Protein AF-A0A845R4P0-F1 (afdb_monomer)

Foldseek 3Di:
DVVVVVVVVVVVVVVVVCVVVVVVVVVVVVVVVVVVVVVVVVVVVVVVLVVLLVLVLVVCVVLVVLLVLLVQCLVDVVSRPLPVNLVSLVPCPVLVVHDPQLSVLSVVLNCLSVDDPVSVVVCVVCNNVSSNSNLVVSCVSPVVRNDDD

Mean predicted aligned error: 11.54 Å

Radius of gyration: 30.62 Å; Cα contacts (8 Å, |Δi|>4): 82; chains: 1; bounding box: 68×26×93 Å

Secondary structure (DSSP, 8-state):
-HHHHHHHHHHHHHHHHHHHHHHHHHHHHHHHHHHHHHHHHHHHHHHHHHHHHHHHHHHHHHTHHHHHHHHHHHH-GGG--HHHHHHHHTT-GGGGTS-HHHHHHHHHHHHHHHS-HHHHHHHTTHHHHHHHHHHHHHHHHHTTTS---

pLDDT: mean 82.97, std 14.69, range [38.31, 97.12]

Sequence (149 aa):
MISSLLISVNTQNNASIFNENWFNTVLGFFLSVLV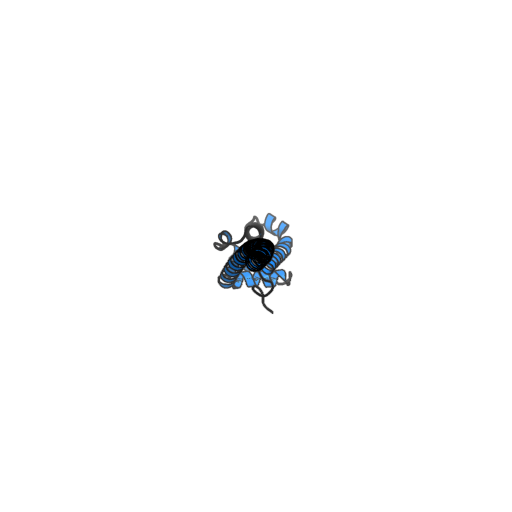YIITSYRNEKKSKKNEIKNLLIQISYNHHDFFTLIYIGAYNKEKIDYLNIRKNIKNMSFLYLLPTNLKMKFLDLYKIHNGSPEYYEENKDNIHGLLCDIVNILNKYGDETFGYK

Structure (mmCIF, N/CA/C/O backbone):
data_AF-A0A845R4P0-F1
#
_entry.id   AF-A0A845R4P0-F1
#
loop_
_atom_site.group_PDB
_atom_site.id
_atom_site.type_symbol
_atom_site.label_atom_id
_atom_site.label_alt_id
_atom_site.label_comp_id
_atom_site.label_asym_id
_atom_site.label_entity_id
_atom_site.label_seq_id
_atom_site.pdbx_PDB_ins_code
_atom_site.Cartn_x
_atom_site.Cartn_y
_atom_site.Cartn_z
_atom_site.occupancy
_atom_site.B_iso_or_equiv
_atom_site.auth_seq_id
_atom_site.auth_comp_id
_atom_site.auth_asym_id
_atom_site.auth_atom_id
_atom_site.pdbx_PDB_model_num
ATOM 1 N N . MET A 1 1 ? 48.238 -0.390 -71.349 1.00 54.47 1 MET A N 1
ATOM 2 C CA . MET A 1 1 ? 47.079 0.529 -71.436 1.00 54.47 1 MET A CA 1
ATOM 3 C C . MET A 1 1 ? 45.778 -0.073 -70.893 1.00 54.47 1 MET A C 1
ATOM 5 O O . MET A 1 1 ? 45.034 0.653 -70.255 1.00 54.47 1 MET A O 1
ATOM 9 N N . ILE A 1 2 ? 45.512 -1.378 -71.061 1.00 53.91 2 ILE A N 1
ATOM 10 C CA . ILE A 1 2 ? 44.294 -2.027 -70.520 1.00 53.91 2 ILE A CA 1
ATOM 11 C C . ILE A 1 2 ? 44.394 -2.294 -69.000 1.00 53.91 2 ILE A C 1
ATOM 13 O O . ILE A 1 2 ? 43.433 -2.054 -68.275 1.00 53.91 2 ILE A O 1
ATOM 17 N N . SER A 1 3 ? 45.568 -2.680 -68.475 1.00 51.69 3 SER A N 1
ATOM 18 C CA . SER A 1 3 ? 45.748 -2.897 -67.024 1.00 51.69 3 SER A CA 1
ATOM 19 C C . SER A 1 3 ? 45.555 -1.641 -66.170 1.00 51.69 3 SER A C 1
ATOM 21 O O . SER A 1 3 ? 45.031 -1.741 -65.069 1.00 51.69 3 SER A O 1
ATOM 23 N N . SER A 1 4 ? 45.933 -0.456 -66.659 1.00 54.25 4 SER A N 1
ATOM 24 C CA . SER A 1 4 ? 45.774 0.802 -65.913 1.00 54.25 4 SER A CA 1
ATOM 25 C C . SER A 1 4 ? 44.309 1.238 -65.793 1.00 54.25 4 SER A C 1
ATOM 27 O O . SER A 1 4 ? 43.929 1.780 -64.762 1.00 54.25 4 SER A O 1
ATOM 29 N N . LEU A 1 5 ? 43.484 0.943 -66.806 1.00 53.69 5 LEU A N 1
ATOM 30 C CA . LEU A 1 5 ? 42.038 1.198 -66.792 1.00 53.69 5 LEU A CA 1
ATOM 31 C C . LEU A 1 5 ? 41.287 0.230 -65.867 1.00 53.69 5 LEU A C 1
ATOM 33 O O . LEU A 1 5 ? 40.377 0.637 -65.151 1.00 53.69 5 LEU A O 1
ATOM 37 N N . LEU A 1 6 ? 41.690 -1.044 -65.826 1.00 53.88 6 LEU A N 1
ATOM 38 C CA . LEU A 1 6 ? 41.098 -2.013 -64.897 1.00 53.88 6 LEU A CA 1
ATOM 39 C C . LEU A 1 6 ? 41.430 -1.682 -63.436 1.00 53.88 6 LEU A C 1
ATOM 41 O O . LEU A 1 6 ? 40.566 -1.804 -62.571 1.00 53.88 6 LEU A O 1
ATOM 45 N N . ILE A 1 7 ? 42.646 -1.203 -63.157 1.00 55.91 7 ILE A N 1
ATOM 46 C CA . ILE A 1 7 ? 43.043 -0.775 -61.808 1.00 55.91 7 ILE A CA 1
ATOM 47 C C . ILE A 1 7 ? 42.258 0.474 -61.377 1.00 55.91 7 ILE A C 1
ATOM 49 O O . ILE A 1 7 ? 41.788 0.508 -60.240 1.00 55.91 7 ILE A O 1
ATOM 53 N N . SER A 1 8 ? 42.052 1.458 -62.264 1.00 52.34 8 SER A N 1
ATOM 54 C CA . SER A 1 8 ? 41.316 2.695 -61.945 1.00 52.34 8 SER A CA 1
ATOM 55 C C . SER A 1 8 ? 39.816 2.471 -61.723 1.00 52.34 8 SER A C 1
ATOM 57 O O . SER A 1 8 ? 39.231 3.051 -60.811 1.00 52.34 8 SER A O 1
ATOM 59 N N . VAL A 1 9 ? 39.190 1.591 -62.512 1.00 56.12 9 VAL A N 1
ATOM 60 C CA . VAL A 1 9 ? 37.768 1.237 -62.353 1.00 56.12 9 VAL A CA 1
ATOM 61 C C . VAL A 1 9 ? 37.549 0.429 -61.069 1.00 56.12 9 VAL A C 1
ATOM 63 O O . VAL A 1 9 ? 36.590 0.669 -60.337 1.00 56.12 9 VAL A O 1
ATOM 66 N N . ASN A 1 10 ? 38.472 -0.479 -60.735 1.00 53.94 10 ASN A N 1
ATOM 67 C CA . ASN A 1 10 ? 38.380 -1.276 -59.512 1.00 53.94 10 ASN A CA 1
ATOM 68 C C . ASN A 1 10 ? 38.642 -0.434 -58.245 1.00 53.94 10 ASN A C 1
ATOM 70 O O . ASN A 1 10 ? 38.030 -0.663 -57.206 1.00 53.94 10 ASN A O 1
ATOM 74 N N . THR A 1 11 ? 39.500 0.591 -58.318 1.00 54.75 11 THR A N 1
ATOM 75 C CA . THR A 1 11 ? 39.716 1.530 -57.197 1.00 54.75 11 THR A CA 1
ATOM 76 C C . THR A 1 11 ? 38.552 2.505 -57.000 1.00 54.75 11 THR A C 1
ATOM 78 O O . THR A 1 11 ? 38.200 2.771 -55.853 1.00 54.75 11 THR A O 1
ATOM 81 N N . GLN A 1 12 ? 37.893 2.981 -58.064 1.00 53.31 12 GLN A N 1
ATOM 82 C CA . GLN A 1 12 ? 36.686 3.816 -57.938 1.00 53.31 12 GLN A CA 1
ATOM 83 C C . GLN A 1 12 ? 35.465 3.047 -57.401 1.00 53.31 12 GLN A C 1
ATOM 85 O O . GLN A 1 12 ? 34.724 3.580 -56.569 1.00 53.31 12 GLN A O 1
ATOM 90 N N . ASN A 1 13 ? 35.277 1.786 -57.806 1.00 54.53 13 ASN A N 1
ATOM 91 C CA . ASN A 1 13 ? 34.207 0.937 -57.266 1.00 54.53 13 ASN A CA 1
AT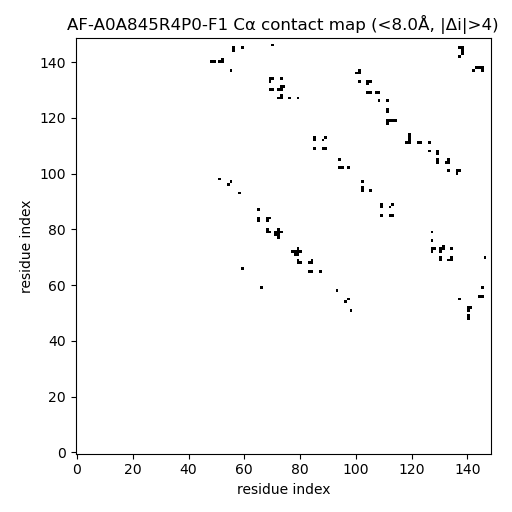OM 92 C C . ASN A 1 13 ? 34.451 0.567 -55.798 1.00 54.53 13 ASN A C 1
ATOM 94 O O . ASN A 1 13 ? 33.539 0.656 -54.984 1.00 54.53 13 ASN A O 1
ATOM 98 N N . ASN A 1 14 ? 35.684 0.232 -55.413 1.00 54.03 14 ASN A N 1
ATOM 99 C CA . ASN A 1 14 ? 35.973 -0.083 -54.014 1.00 54.03 14 ASN A CA 1
ATOM 100 C C . ASN A 1 14 ? 35.863 1.150 -53.103 1.00 54.03 14 ASN A C 1
ATOM 102 O O . ASN A 1 14 ? 35.397 1.020 -51.977 1.00 54.03 14 ASN A O 1
ATOM 106 N N . ALA A 1 15 ? 36.221 2.348 -53.576 1.00 53.38 15 ALA A N 1
ATOM 107 C CA . ALA A 1 15 ? 36.104 3.573 -52.783 1.00 53.38 15 ALA A CA 1
ATOM 108 C C . ALA A 1 15 ? 34.644 3.980 -52.503 1.00 53.38 15 ALA A C 1
ATOM 110 O O . ALA A 1 15 ? 34.340 4.401 -51.389 1.00 53.38 15 ALA A O 1
ATOM 111 N N . SER A 1 16 ? 33.736 3.829 -53.475 1.00 52.94 16 SER A N 1
ATOM 112 C CA . SER A 1 16 ? 32.301 4.123 -53.302 1.00 52.94 16 SER A CA 1
ATOM 113 C C . SER A 1 16 ? 31.592 3.081 -52.429 1.00 52.94 16 SER A C 1
ATOM 115 O O . SER A 1 16 ? 30.861 3.455 -51.513 1.00 52.94 16 SER A O 1
ATOM 117 N N . ILE A 1 17 ? 31.901 1.792 -52.619 1.00 53.53 17 ILE A N 1
ATOM 118 C CA . ILE A 1 17 ? 31.388 0.694 -51.783 1.00 53.53 17 ILE A CA 1
ATOM 119 C C . ILE A 1 17 ? 31.876 0.831 -50.335 1.00 53.53 17 ILE A C 1
ATOM 121 O O . ILE A 1 17 ? 31.101 0.617 -49.404 1.00 53.53 17 ILE A O 1
ATOM 125 N N . PHE A 1 18 ? 33.137 1.222 -50.115 1.00 56.25 18 PHE A N 1
ATOM 126 C CA . PHE A 1 18 ? 33.615 1.526 -48.766 1.00 56.25 18 PHE A CA 1
ATOM 127 C C . PHE A 1 18 ? 32.881 2.735 -48.183 1.00 56.25 18 PHE A C 1
ATOM 129 O O . PHE A 1 18 ? 32.448 2.641 -47.037 1.00 56.25 18 PHE A O 1
ATOM 136 N N . ASN A 1 19 ? 32.698 3.821 -48.953 1.00 56.78 19 ASN A N 1
ATOM 137 C CA . ASN A 1 19 ? 32.075 5.060 -48.470 1.00 56.78 19 ASN A CA 1
ATOM 138 C C . ASN A 1 19 ? 30.624 4.877 -47.994 1.00 56.78 19 ASN A C 1
ATOM 140 O O . ASN A 1 19 ? 30.244 5.371 -46.933 1.00 56.78 19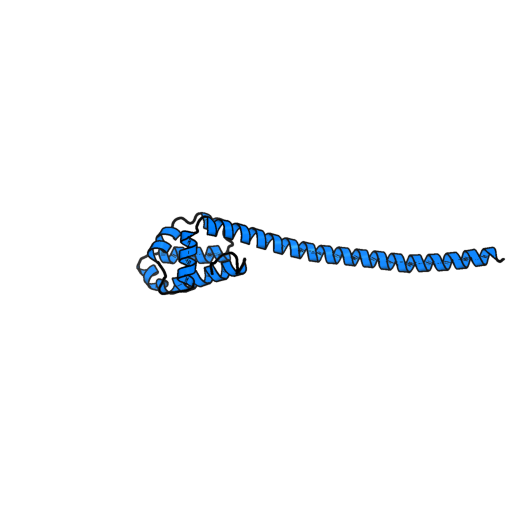 ASN A O 1
ATOM 144 N N . GLU A 1 20 ? 29.818 4.136 -48.751 1.00 59.50 20 GLU A N 1
ATOM 145 C CA . GLU A 1 20 ? 28.418 3.882 -48.397 1.00 59.50 20 GLU A CA 1
ATOM 146 C C . GLU A 1 20 ? 28.286 2.830 -47.284 1.00 59.50 20 GLU A C 1
ATOM 148 O O . GLU A 1 20 ? 27.468 2.984 -46.373 1.00 59.50 20 GLU A O 1
ATOM 153 N N . ASN A 1 21 ? 29.139 1.798 -47.276 1.00 68.69 21 ASN A N 1
ATOM 154 C CA . ASN A 1 21 ? 29.092 0.758 -46.247 1.00 68.69 21 ASN A CA 1
ATOM 155 C C . ASN A 1 21 ? 29.586 1.241 -44.881 1.00 68.69 21 ASN A C 1
ATOM 157 O O . ASN A 1 21 ? 29.008 0.841 -43.867 1.00 68.69 21 ASN A O 1
ATOM 161 N N . TRP A 1 22 ? 30.609 2.104 -44.808 1.00 76.19 22 TRP A N 1
ATOM 162 C CA . TRP A 1 22 ? 31.049 2.641 -43.514 1.00 76.19 22 TRP A CA 1
ATOM 163 C C . TRP A 1 22 ? 30.025 3.624 -42.948 1.00 76.19 22 TRP A C 1
ATOM 165 O O . TRP A 1 22 ? 29.751 3.565 -41.752 1.00 76.19 22 TRP A O 1
ATOM 175 N N . PHE A 1 23 ? 29.398 4.460 -43.787 1.00 75.81 23 PHE A N 1
ATOM 176 C CA . PHE A 1 23 ? 28.344 5.372 -43.342 1.00 75.81 23 PHE A CA 1
ATOM 177 C C . PHE A 1 23 ? 27.144 4.595 -42.787 1.00 75.81 23 PHE A C 1
ATOM 179 O O . PHE A 1 23 ? 26.696 4.876 -41.678 1.00 75.81 23 PHE A O 1
ATOM 186 N N . ASN A 1 24 ? 26.694 3.549 -43.487 1.00 75.56 24 ASN A N 1
ATOM 187 C CA . ASN A 1 24 ? 25.613 2.674 -43.022 1.00 75.56 24 ASN A CA 1
ATOM 188 C C . ASN A 1 24 ? 25.986 1.891 -41.751 1.00 75.56 24 ASN A C 1
ATOM 190 O O . ASN A 1 24 ? 25.152 1.722 -40.862 1.00 75.56 24 ASN A O 1
ATOM 194 N N . THR A 1 25 ? 27.245 1.461 -41.625 1.00 79.12 25 THR A N 1
ATOM 195 C CA . THR A 1 25 ? 27.759 0.785 -40.421 1.00 79.12 25 THR A CA 1
ATOM 196 C C . THR A 1 25 ? 27.789 1.734 -39.223 1.00 79.12 25 THR A C 1
ATOM 198 O O . THR A 1 25 ? 27.342 1.372 -38.135 1.00 79.12 25 THR A O 1
ATOM 201 N N . VAL A 1 26 ? 28.257 2.970 -39.417 1.00 83.12 26 VAL A N 1
ATOM 202 C CA . VAL A 1 26 ? 28.266 4.008 -38.380 1.00 83.12 26 VAL A CA 1
ATOM 203 C C . VAL A 1 26 ? 26.837 4.378 -37.983 1.00 83.12 26 VAL A C 1
ATOM 205 O O . VAL A 1 26 ? 26.526 4.412 -36.794 1.00 83.12 26 VAL A O 1
ATOM 208 N N . LEU A 1 27 ? 25.939 4.569 -38.952 1.00 83.56 27 LEU A N 1
ATOM 209 C CA . LEU A 1 27 ? 24.526 4.857 -38.697 1.00 83.56 27 LEU A CA 1
ATOM 210 C C . LEU A 1 27 ? 23.846 3.715 -37.919 1.00 83.56 27 LEU A C 1
ATOM 212 O O . LEU A 1 27 ? 23.128 3.964 -36.950 1.00 83.56 27 LEU A O 1
ATOM 216 N N . GLY A 1 28 ? 24.116 2.462 -38.298 1.00 80.00 28 GLY A N 1
ATOM 217 C CA . GLY A 1 28 ? 23.617 1.266 -37.616 1.00 80.00 28 GLY A CA 1
ATOM 218 C C . GLY A 1 28 ? 24.146 1.126 -36.186 1.00 80.00 28 GLY A C 1
ATOM 219 O O . GLY A 1 28 ? 23.389 0.769 -35.278 1.00 80.00 28 GLY A O 1
ATOM 220 N N . PHE A 1 29 ? 25.413 1.477 -35.955 1.00 85.38 29 PHE A N 1
ATOM 221 C CA . PHE A 1 29 ? 25.993 1.547 -34.614 1.00 85.38 29 PHE A CA 1
ATOM 222 C C . PHE A 1 29 ? 25.291 2.609 -33.756 1.00 85.38 29 PHE A C 1
ATOM 224 O O . PHE A 1 29 ? 24.852 2.302 -32.647 1.00 85.38 29 PHE A O 1
ATOM 231 N N . PHE A 1 30 ? 25.091 3.824 -34.279 1.00 89.31 30 PHE A N 1
ATOM 232 C CA . PHE A 1 30 ? 24.379 4.890 -33.563 1.00 89.31 30 PHE A CA 1
ATOM 233 C C . PHE A 1 30 ? 22.932 4.511 -33.221 1.00 89.31 30 PHE A C 1
ATOM 235 O O . PHE A 1 30 ? 22.499 4.715 -32.086 1.00 89.31 30 PHE A O 1
ATOM 242 N N . LEU A 1 31 ? 22.196 3.911 -34.162 1.00 86.06 31 LEU A N 1
ATOM 243 C CA . LEU A 1 31 ? 20.840 3.402 -33.926 1.00 86.06 31 LEU A CA 1
ATOM 244 C C . LEU A 1 31 ? 20.815 2.330 -32.830 1.00 86.06 31 LEU A C 1
ATOM 246 O O . LEU A 1 31 ? 19.965 2.378 -31.942 1.00 86.06 31 LEU A O 1
ATOM 250 N N . SER A 1 32 ? 21.773 1.404 -32.847 1.00 84.56 32 SER A N 1
ATOM 251 C CA . SER A 1 32 ? 21.872 0.336 -31.847 1.00 84.56 32 SER A CA 1
ATOM 252 C C . SER A 1 32 ? 22.174 0.885 -30.451 1.00 84.56 32 SER A C 1
ATOM 254 O O . SER A 1 32 ? 21.532 0.485 -29.479 1.00 84.56 32 SER A O 1
ATOM 256 N N . VAL A 1 33 ? 23.092 1.853 -30.346 1.00 87.12 33 VAL A N 1
ATOM 257 C CA . VAL A 1 33 ? 23.399 2.549 -29.085 1.00 87.12 33 VAL A CA 1
ATOM 258 C C . VAL A 1 33 ? 22.168 3.293 -28.561 1.00 87.12 33 VAL A C 1
ATOM 260 O O . VAL A 1 33 ? 21.853 3.206 -27.375 1.00 87.12 33 VAL A O 1
ATOM 263 N N . LEU A 1 34 ? 21.421 3.971 -29.434 1.00 86.69 34 LEU A N 1
ATOM 264 C CA . LEU A 1 34 ? 20.221 4.715 -29.053 1.00 86.69 34 LEU A CA 1
ATOM 265 C C . LEU A 1 34 ? 19.098 3.787 -28.559 1.00 86.69 34 LEU A C 1
ATOM 267 O O . LEU A 1 34 ? 18.503 4.037 -27.508 1.00 86.69 34 LEU A O 1
ATOM 271 N N . VAL A 1 35 ? 18.854 2.674 -29.257 1.00 87.88 35 VAL A N 1
ATOM 272 C CA . VAL A 1 35 ? 17.897 1.642 -28.826 1.00 87.88 35 VAL A CA 1
ATOM 273 C C . VAL A 1 35 ? 18.327 1.013 -27.500 1.00 87.88 35 VAL A C 1
ATOM 275 O O . VAL A 1 35 ? 17.480 0.816 -26.624 1.00 87.88 35 VAL A O 1
ATOM 278 N N . TYR A 1 36 ? 19.622 0.746 -27.308 1.00 88.00 36 TYR A N 1
ATOM 279 C CA . TYR A 1 36 ? 20.154 0.225 -26.049 1.00 88.00 36 TYR A CA 1
ATOM 280 C C . TYR A 1 36 ? 19.918 1.192 -24.885 1.00 88.00 36 TYR A C 1
ATOM 282 O O . TYR A 1 36 ? 19.414 0.770 -23.847 1.00 88.00 36 TYR A O 1
ATOM 290 N N . ILE A 1 37 ? 20.202 2.488 -25.055 1.00 85.25 37 ILE A N 1
ATOM 291 C CA . ILE A 1 37 ? 19.976 3.503 -24.013 1.00 85.25 37 ILE A CA 1
ATOM 292 C C . ILE A 1 37 ? 18.492 3.571 -23.633 1.00 85.25 37 ILE A C 1
ATOM 294 O O . ILE A 1 37 ? 18.151 3.511 -22.450 1.00 85.25 37 ILE A O 1
ATOM 298 N N . ILE A 1 38 ? 17.593 3.633 -24.623 1.00 87.31 38 ILE A N 1
ATOM 299 C CA . ILE A 1 38 ? 16.140 3.672 -24.387 1.00 87.31 38 ILE A CA 1
ATOM 300 C C . ILE A 1 38 ? 15.673 2.406 -23.663 1.00 87.31 38 ILE A C 1
ATOM 302 O O . ILE A 1 38 ? 14.893 2.478 -22.710 1.00 87.31 38 ILE A O 1
ATOM 306 N N . THR A 1 39 ? 16.142 1.242 -24.108 1.00 83.38 39 THR A N 1
ATOM 307 C CA . THR A 1 39 ? 15.756 -0.055 -23.541 1.00 83.38 39 THR A CA 1
ATOM 308 C C . THR A 1 39 ? 16.266 -0.201 -22.113 1.00 83.38 39 THR A C 1
ATOM 310 O O . THR A 1 39 ? 15.484 -0.545 -21.229 1.00 83.38 39 THR A O 1
ATOM 313 N N . SER A 1 40 ? 17.530 0.136 -21.855 1.00 76.75 40 SER A N 1
ATOM 314 C CA . SER A 1 40 ? 18.135 0.096 -20.520 1.00 76.75 40 SER A CA 1
ATOM 315 C C . SER A 1 40 ? 17.409 1.024 -19.549 1.00 76.75 40 SER A C 1
ATOM 317 O O . SER A 1 40 ? 16.994 0.580 -18.480 1.00 76.75 40 SER A O 1
ATOM 319 N N . TYR A 1 41 ? 17.112 2.263 -19.958 1.00 82.25 41 TYR A N 1
ATOM 320 C CA . TYR A 1 41 ? 16.353 3.203 -19.127 1.00 82.25 41 TYR A CA 1
ATOM 321 C C . TYR A 1 41 ? 14.939 2.691 -18.793 1.00 82.25 41 TYR A C 1
ATOM 323 O O . TYR A 1 41 ? 14.473 2.772 -17.651 1.00 82.25 41 TYR A O 1
ATOM 331 N N . ARG A 1 42 ? 14.236 2.114 -19.779 1.00 78.81 42 ARG A N 1
ATOM 332 C CA . ARG A 1 42 ? 12.914 1.501 -19.557 1.00 78.81 42 ARG A CA 1
ATOM 333 C C . ARG A 1 42 ? 12.997 0.276 -18.646 1.00 78.81 42 ARG A C 1
ATOM 335 O O . ARG A 1 42 ? 12.121 0.107 -17.793 1.00 78.81 42 ARG A O 1
ATOM 342 N N . ASN A 1 43 ? 14.025 -0.552 -18.810 1.00 82.50 43 ASN A N 1
ATOM 343 C CA . ASN A 1 43 ? 14.234 -1.760 -18.020 1.00 82.50 43 ASN A CA 1
ATOM 344 C C . ASN A 1 43 ? 14.548 -1.434 -16.562 1.00 82.50 43 ASN A C 1
ATOM 346 O O . ASN A 1 43 ? 13.932 -2.030 -15.684 1.00 82.50 43 ASN A O 1
ATOM 350 N N . GLU A 1 44 ? 15.393 -0.441 -16.284 1.00 82.19 44 GLU A N 1
ATOM 351 C CA . GLU A 1 44 ? 15.655 0.010 -14.913 1.00 82.19 44 GLU A CA 1
ATOM 352 C C . GLU A 1 44 ? 14.379 0.501 -14.224 1.00 82.19 44 GLU A C 1
ATOM 354 O O . GLU A 1 44 ? 14.081 0.113 -13.092 1.00 82.19 44 GLU A O 1
ATOM 359 N N . LYS A 1 45 ? 13.572 1.315 -14.918 1.00 78.44 45 LYS A N 1
ATOM 360 C CA . LYS A 1 45 ? 12.300 1.809 -14.373 1.00 78.44 45 LYS A CA 1
ATOM 361 C C . LYS A 1 45 ? 11.321 0.665 -14.090 1.00 78.44 45 LYS A C 1
ATOM 363 O O . LYS A 1 45 ? 10.631 0.684 -13.069 1.00 78.44 45 LYS A O 1
ATOM 368 N N . LYS A 1 46 ? 11.259 -0.334 -14.976 1.00 79.19 46 LYS A N 1
ATOM 369 C CA . LYS A 1 46 ? 10.421 -1.527 -14.796 1.00 79.19 46 LYS A CA 1
ATOM 370 C C . LYS A 1 46 ? 10.939 -2.414 -13.658 1.00 79.19 46 LYS A C 1
ATOM 372 O O . LYS A 1 46 ? 10.119 -2.876 -12.871 1.00 79.19 46 LYS A O 1
ATOM 377 N N . SER A 1 47 ? 12.256 -2.591 -13.528 1.00 85.00 47 SER A N 1
ATOM 378 C CA . SER A 1 47 ? 12.884 -3.348 -12.434 1.00 85.00 47 SER A CA 1
ATOM 379 C C . SER A 1 47 ? 12.549 -2.730 -11.086 1.00 85.00 47 SER A C 1
ATOM 381 O O . SER A 1 47 ? 11.954 -3.400 -10.250 1.00 85.00 47 SER A O 1
ATOM 383 N N . LYS A 1 48 ? 12.769 -1.418 -10.923 1.00 83.19 48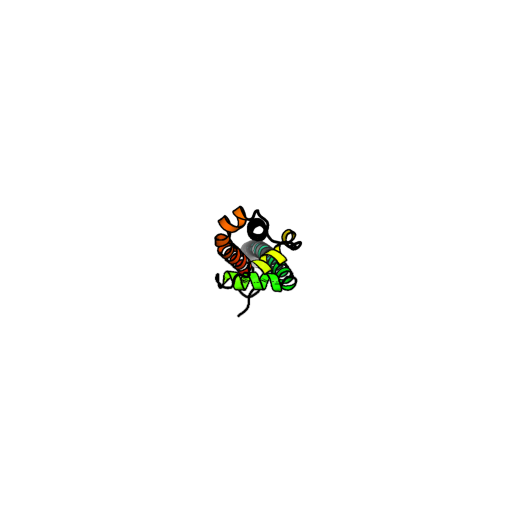 LYS A N 1
ATOM 384 C CA . LYS A 1 48 ? 12.427 -0.696 -9.685 1.00 83.19 48 LYS A CA 1
ATOM 385 C C . LYS A 1 48 ? 10.946 -0.821 -9.331 1.00 83.19 48 LYS A C 1
ATOM 387 O O . LYS A 1 48 ? 10.598 -1.035 -8.173 1.00 83.19 48 LYS A O 1
ATOM 392 N N . LYS A 1 49 ? 10.052 -0.723 -10.326 1.00 83.94 49 LYS A N 1
ATOM 393 C CA . LYS A 1 49 ? 8.611 -0.930 -10.104 1.00 83.94 49 LYS A CA 1
ATOM 394 C C . LYS A 1 49 ? 8.310 -2.365 -9.649 1.00 83.94 49 LYS A C 1
ATOM 396 O O . LYS A 1 49 ? 7.501 -2.543 -8.744 1.00 83.94 49 LYS A O 1
ATOM 401 N N . ASN A 1 50 ? 8.952 -3.364 -10.251 1.00 85.94 50 ASN A N 1
ATOM 402 C CA . ASN A 1 50 ? 8.783 -4.772 -9.893 1.00 85.94 50 ASN A CA 1
ATOM 403 C C . ASN A 1 50 ? 9.353 -5.103 -8.507 1.00 85.94 50 ASN A C 1
ATOM 405 O O . ASN A 1 50 ? 8.730 -5.854 -7.767 1.00 85.94 50 ASN A O 1
ATOM 409 N N . GLU A 1 51 ? 10.491 -4.526 -8.127 1.00 88.19 51 GLU A N 1
ATOM 410 C CA . GLU A 1 51 ? 11.080 -4.679 -6.791 1.00 88.19 51 GLU A CA 1
ATOM 411 C C . GLU A 1 51 ? 10.142 -4.133 -5.713 1.00 88.19 51 GLU A C 1
ATOM 413 O O . GLU A 1 51 ? 9.812 -4.845 -4.765 1.00 88.19 51 GLU A O 1
ATOM 418 N N . ILE A 1 52 ? 9.630 -2.909 -5.901 1.00 89.25 52 ILE A N 1
ATOM 419 C CA . ILE A 1 52 ? 8.635 -2.320 -4.994 1.00 89.25 52 ILE A CA 1
ATOM 420 C C . ILE A 1 52 ? 7.375 -3.185 -4.953 1.00 89.25 52 ILE A C 1
ATOM 422 O O . ILE A 1 52 ? 6.860 -3.461 -3.874 1.00 89.25 52 ILE A O 1
ATOM 426 N N . LYS A 1 53 ? 6.886 -3.646 -6.111 1.00 89.44 53 LYS A N 1
ATOM 427 C CA . LYS A 1 53 ? 5.731 -4.547 -6.189 1.00 89.44 53 LYS A CA 1
ATOM 428 C C . LYS A 1 53 ? 5.959 -5.812 -5.352 1.00 89.44 53 LYS A C 1
ATOM 430 O O . LYS A 1 53 ? 5.112 -6.140 -4.530 1.00 89.44 53 LYS A O 1
ATOM 435 N N . ASN A 1 54 ? 7.089 -6.493 -5.522 1.00 89.12 54 ASN A N 1
ATOM 436 C CA . ASN A 1 54 ? 7.411 -7.724 -4.796 1.00 89.12 54 ASN A CA 1
ATOM 437 C C . ASN A 1 54 ? 7.520 -7.490 -3.286 1.00 89.12 54 ASN A C 1
ATOM 439 O O . ASN A 1 54 ? 6.983 -8.273 -2.505 1.00 89.12 54 ASN A O 1
ATOM 443 N N . LEU A 1 55 ? 8.140 -6.382 -2.878 1.00 90.38 55 LEU A N 1
ATOM 444 C CA . LEU A 1 55 ? 8.209 -5.981 -1.476 1.00 90.38 55 LEU A CA 1
ATOM 445 C C . LEU A 1 55 ? 6.814 -5.728 -0.890 1.00 90.38 55 LEU A C 1
ATOM 447 O O . LEU A 1 55 ? 6.500 -6.220 0.191 1.00 90.38 55 LEU A O 1
ATOM 451 N N . LEU A 1 56 ? 5.950 -5.014 -1.615 1.00 91.12 56 LEU A N 1
ATOM 452 C CA . LEU A 1 56 ? 4.571 -4.789 -1.189 1.00 91.12 56 LEU A CA 1
ATOM 453 C C . LEU A 1 56 ? 3.796 -6.107 -1.078 1.00 91.12 56 LEU A C 1
ATOM 455 O O . LEU A 1 56 ? 3.010 -6.253 -0.147 1.00 91.12 56 LEU A O 1
ATOM 459 N N . ILE A 1 57 ? 4.007 -7.067 -1.990 1.00 89.06 57 ILE A N 1
ATOM 460 C CA . ILE A 1 57 ? 3.330 -8.378 -1.944 1.00 89.06 57 ILE A CA 1
ATOM 461 C C . ILE A 1 57 ? 3.758 -9.122 -0.688 1.00 89.06 57 ILE A C 1
ATOM 463 O O . ILE A 1 57 ? 2.917 -9.626 0.049 1.00 89.06 57 ILE A O 1
ATOM 467 N N . GLN A 1 58 ? 5.061 -9.143 -0.412 1.00 89.44 58 GLN A N 1
ATOM 468 C CA . GLN A 1 58 ? 5.610 -9.789 0.771 1.00 89.44 58 GLN A CA 1
ATOM 469 C C . GLN A 1 58 ? 5.070 -9.163 2.064 1.00 89.44 58 GLN A C 1
ATOM 471 O O . GLN A 1 58 ? 4.683 -9.885 2.979 1.00 89.44 58 GLN A O 1
ATOM 476 N N . ILE A 1 59 ? 4.988 -7.831 2.134 1.00 90.31 59 ILE A N 1
ATOM 477 C CA . ILE A 1 59 ? 4.390 -7.123 3.276 1.00 90.31 59 ILE A CA 1
ATOM 478 C C . ILE A 1 59 ? 2.902 -7.462 3.403 1.00 90.31 59 ILE A C 1
ATOM 480 O O . ILE A 1 59 ? 2.447 -7.804 4.491 1.00 90.31 59 ILE A O 1
ATOM 484 N N . SER A 1 60 ? 2.152 -7.405 2.300 1.00 89.31 60 SER A N 1
ATOM 485 C CA . SER A 1 60 ? 0.723 -7.725 2.287 1.00 89.31 60 SER A CA 1
ATOM 486 C C . SER A 1 60 ? 0.454 -9.168 2.704 1.00 89.31 60 SER A C 1
ATOM 488 O O . SER A 1 60 ? -0.551 -9.423 3.355 1.00 89.31 60 SER A O 1
ATOM 490 N N . TYR A 1 61 ? 1.337 -10.102 2.352 1.00 87.62 61 TYR A N 1
ATOM 491 C CA . TYR A 1 61 ? 1.246 -11.502 2.755 1.00 87.62 61 TYR A CA 1
ATOM 492 C C . TYR A 1 61 ? 1.568 -11.685 4.245 1.00 87.62 61 TYR A C 1
ATOM 494 O O . TYR A 1 61 ? 0.798 -12.300 4.976 1.00 87.62 61 TYR A O 1
ATOM 502 N N . ASN A 1 62 ? 2.661 -11.088 4.727 1.00 88.94 62 ASN A N 1
ATOM 503 C CA . ASN A 1 62 ? 3.063 -11.167 6.137 1.00 88.94 62 ASN A CA 1
ATOM 504 C C . ASN A 1 62 ? 2.057 -10.496 7.087 1.00 88.94 62 ASN A C 1
ATOM 506 O O . ASN A 1 62 ? 1.981 -10.852 8.260 1.00 88.94 62 ASN A O 1
ATOM 510 N N . HIS A 1 63 ? 1.292 -9.528 6.582 1.00 89.25 63 HIS A N 1
ATOM 511 C CA . HIS A 1 63 ? 0.259 -8.803 7.319 1.00 89.25 63 HIS A CA 1
ATOM 512 C C . HIS A 1 63 ? -1.134 -9.035 6.716 1.00 89.25 63 HIS A C 1
ATOM 514 O O . HIS A 1 63 ? -1.950 -8.112 6.675 1.00 89.25 63 HIS A O 1
ATOM 520 N N . HIS A 1 64 ? -1.396 -10.261 6.246 1.00 88.50 64 HIS A N 1
ATOM 521 C CA . HIS A 1 64 ? -2.597 -10.611 5.486 1.00 88.50 64 HIS A CA 1
ATOM 522 C C . HIS A 1 64 ? -3.895 -10.143 6.146 1.00 88.50 64 HIS A C 1
ATOM 524 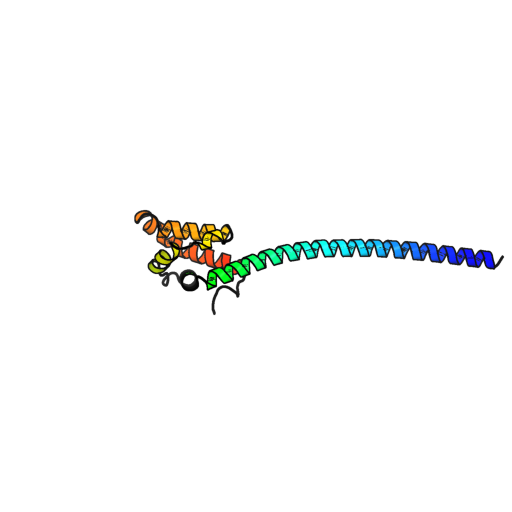O O . HIS A 1 64 ? -4.663 -9.426 5.510 1.00 88.50 64 HIS A O 1
ATOM 530 N N . ASP A 1 65 ? -4.101 -10.459 7.427 1.00 90.19 65 ASP A N 1
ATOM 531 C CA . ASP A 1 65 ? -5.323 -10.100 8.158 1.00 90.19 65 ASP A CA 1
ATOM 532 C C . ASP A 1 65 ? -5.614 -8.601 8.087 1.00 90.19 65 ASP A C 1
ATOM 534 O O . ASP A 1 65 ? -6.739 -8.171 7.840 1.00 90.19 65 ASP A O 1
ATOM 538 N N . PHE A 1 66 ? -4.578 -7.785 8.254 1.00 91.75 66 PHE A N 1
ATOM 539 C CA . PHE A 1 66 ? -4.722 -6.344 8.246 1.00 91.75 66 PHE A CA 1
ATOM 540 C C . PHE A 1 66 ? -5.014 -5.790 6.846 1.00 91.75 66 PHE A C 1
ATOM 542 O O . PHE A 1 66 ? -5.896 -4.945 6.694 1.00 9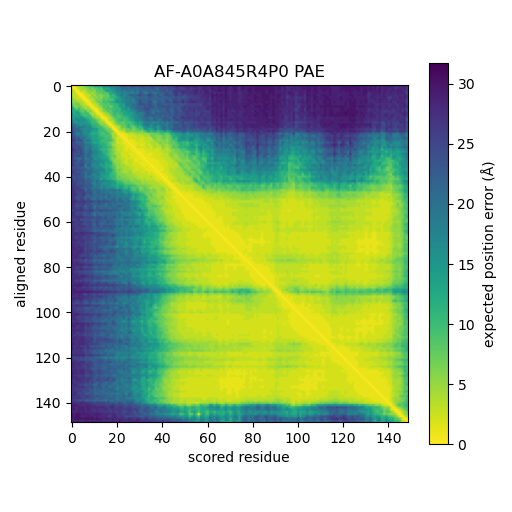1.75 66 PHE A O 1
ATOM 549 N N . PHE A 1 67 ? -4.323 -6.287 5.818 1.00 91.75 67 PHE A N 1
ATOM 550 C CA . PHE A 1 67 ? -4.616 -5.892 4.440 1.00 91.75 67 PHE A CA 1
ATOM 551 C C . PHE A 1 67 ? -6.015 -6.346 4.008 1.00 91.75 67 PHE A C 1
ATOM 553 O O . PHE A 1 67 ? -6.718 -5.575 3.362 1.00 91.75 67 PHE A O 1
ATOM 560 N N . THR A 1 68 ? -6.482 -7.516 4.442 1.00 92.19 68 THR A N 1
ATOM 561 C CA . THR A 1 68 ? -7.857 -7.982 4.203 1.00 92.19 68 THR A CA 1
ATOM 562 C C . THR A 1 68 ? -8.895 -7.023 4.789 1.00 92.19 68 THR A C 1
ATOM 564 O O . THR A 1 68 ? -9.853 -6.671 4.101 1.00 92.19 68 THR A O 1
ATOM 567 N N . LEU A 1 69 ? -8.688 -6.522 6.012 1.00 93.88 69 LEU A N 1
ATOM 568 C CA . LEU A 1 69 ? -9.568 -5.507 6.610 1.00 93.88 69 LEU A CA 1
ATOM 569 C C . LEU A 1 69 ? -9.604 -4.212 5.789 1.00 93.88 69 LEU A C 1
ATOM 571 O O . LEU A 1 69 ? -10.671 -3.620 5.623 1.00 93.88 69 LEU A O 1
ATOM 575 N N . ILE A 1 70 ? -8.456 -3.789 5.252 1.00 94.00 70 ILE A N 1
ATOM 576 C CA . ILE A 1 70 ? -8.374 -2.617 4.371 1.00 94.00 70 ILE A CA 1
ATOM 577 C C . ILE A 1 70 ? -9.180 -2.845 3.101 1.00 94.00 70 ILE A C 1
ATOM 579 O O . ILE A 1 70 ? -9.973 -1.981 2.742 1.00 94.00 70 ILE A O 1
ATOM 583 N N . TYR A 1 71 ? -9.005 -3.989 2.436 1.00 92.88 71 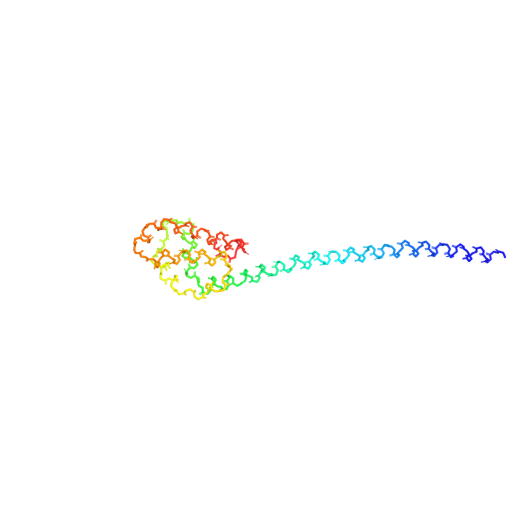TYR A N 1
ATOM 584 C CA . TYR A 1 71 ? -9.741 -4.297 1.210 1.00 92.88 71 TYR A CA 1
ATOM 585 C C . TYR A 1 71 ? -11.245 -4.333 1.456 1.00 92.88 71 TYR A C 1
ATOM 587 O O . TYR A 1 71 ? -11.990 -3.641 0.765 1.00 92.88 71 TYR A O 1
ATOM 595 N N . ILE A 1 72 ? -11.696 -5.069 2.473 1.00 93.69 72 ILE A N 1
ATOM 596 C CA . ILE A 1 72 ? -13.120 -5.149 2.824 1.00 93.69 72 ILE A CA 1
ATOM 597 C C . ILE A 1 72 ? -13.685 -3.752 3.094 1.00 93.69 72 ILE A C 1
ATOM 599 O O . ILE A 1 72 ? -14.735 -3.400 2.554 1.00 93.69 72 ILE A O 1
ATOM 603 N N . GLY A 1 73 ? -12.973 -2.949 3.889 1.00 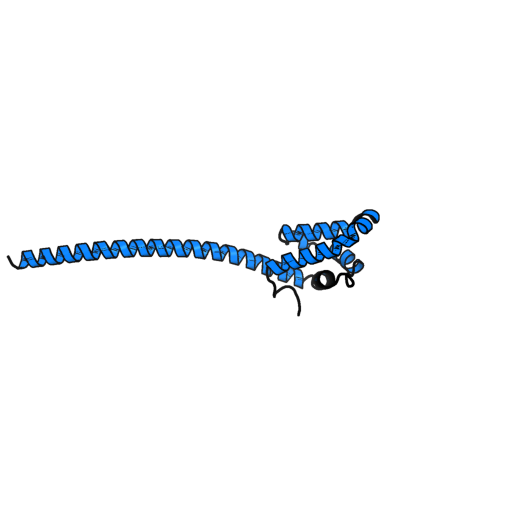94.12 73 GLY A N 1
ATOM 604 C CA . GLY A 1 73 ? -13.397 -1.599 4.236 1.00 94.12 73 GLY A CA 1
ATOM 605 C C . GLY A 1 73 ? -13.360 -0.613 3.067 1.00 94.12 73 GLY A C 1
ATOM 606 O O . GLY A 1 73 ? -14.190 0.287 3.029 1.00 94.12 73 GLY A O 1
ATOM 607 N N . ALA A 1 74 ? -12.449 -0.784 2.105 1.00 94.75 74 ALA A N 1
ATOM 608 C CA . ALA A 1 74 ? -12.376 0.031 0.892 1.00 94.75 74 ALA A CA 1
ATOM 609 C C . ALA A 1 74 ? -13.494 -0.298 -0.111 1.00 94.75 74 ALA A C 1
ATOM 611 O O . ALA A 1 74 ? -13.998 0.595 -0.784 1.00 94.75 74 ALA A O 1
ATOM 612 N N . TYR A 1 75 ? -13.893 -1.570 -0.219 1.00 93.31 75 TYR A N 1
ATOM 613 C CA . TYR A 1 75 ? -14.991 -1.984 -1.100 1.00 93.31 75 TYR A CA 1
ATOM 614 C C . TYR A 1 75 ? -16.372 -1.722 -0.497 1.00 93.31 75 TYR A C 1
ATOM 616 O O . TYR A 1 75 ? -17.338 -1.531 -1.236 1.00 93.31 75 TYR A O 1
ATOM 624 N N . ASN A 1 76 ? -16.495 -1.748 0.832 1.00 93.62 76 ASN A N 1
ATOM 625 C CA . ASN A 1 76 ? -17.766 -1.549 1.512 1.00 93.62 76 ASN A CA 1
ATOM 626 C C . ASN A 1 76 ? -17.591 -0.787 2.838 1.00 93.62 76 ASN A C 1
ATOM 628 O O . ASN A 1 76 ? -17.171 -1.361 3.846 1.00 93.62 76 ASN A O 1
ATOM 632 N N . LYS A 1 77 ? -18.018 0.486 2.850 1.00 93.25 77 LYS A N 1
ATOM 633 C CA . LYS A 1 77 ? -17.996 1.373 4.029 1.00 93.25 77 LYS A CA 1
ATOM 634 C C . LYS A 1 77 ? -18.696 0.778 5.258 1.00 93.25 77 LYS A C 1
ATOM 636 O O . LYS A 1 77 ? -18.256 1.017 6.380 1.00 93.25 77 LYS A O 1
ATOM 641 N N . GLU A 1 78 ? -19.759 -0.000 5.074 1.00 94.19 78 GLU A N 1
ATOM 642 C CA . GLU A 1 78 ? -20.528 -0.595 6.178 1.00 94.19 78 GLU A CA 1
ATOM 643 C C . GLU A 1 78 ? -19.804 -1.776 6.833 1.00 94.19 78 GLU A C 1
ATOM 645 O O . GLU A 1 78 ? -20.085 -2.116 7.980 1.00 94.19 78 GLU A O 1
ATOM 650 N N . LYS A 1 79 ? -18.843 -2.388 6.130 1.00 94.12 79 LYS A N 1
ATOM 651 C CA . LYS A 1 79 ? -18.047 -3.522 6.621 1.00 94.12 79 LYS A CA 1
ATOM 652 C C . LYS A 1 79 ? -16.706 -3.105 7.230 1.00 94.12 79 LYS A C 1
ATOM 654 O O . LYS A 1 79 ? -15.858 -3.962 7.476 1.00 94.12 79 LYS A O 1
ATOM 659 N N . ILE A 1 80 ? -16.488 -1.809 7.468 1.00 95.19 80 ILE A N 1
ATOM 660 C CA . ILE A 1 80 ? -15.263 -1.327 8.111 1.00 95.19 80 ILE A CA 1
ATOM 661 C C . ILE A 1 80 ? -15.230 -1.795 9.569 1.00 95.19 80 ILE A C 1
ATOM 663 O O . ILE A 1 80 ? -15.997 -1.331 10.413 1.00 95.19 80 ILE A O 1
ATOM 667 N N . ASP A 1 81 ? -14.269 -2.659 9.884 1.00 94.94 81 ASP A N 1
ATOM 668 C CA . ASP A 1 81 ? -13.980 -3.067 11.255 1.00 94.94 81 ASP A CA 1
ATOM 669 C C . ASP A 1 81 ? -12.983 -2.101 11.911 1.00 94.94 81 ASP A C 1
ATOM 671 O O . ASP A 1 81 ? -11.768 -2.322 11.956 1.00 94.94 81 ASP A O 1
ATOM 675 N N . TYR A 1 82 ? -13.511 -0.988 12.422 1.00 93.81 82 TYR A N 1
ATOM 676 C CA . TYR A 1 82 ? -12.714 0.068 13.051 1.00 93.81 82 TYR A CA 1
ATOM 677 C C . TYR A 1 82 ? -11.852 -0.437 14.217 1.00 93.81 82 TYR A C 1
ATOM 679 O O . TYR A 1 82 ? -10.753 0.077 14.443 1.00 93.81 82 TYR A O 1
ATOM 687 N N . LEU A 1 83 ? -12.335 -1.432 14.967 1.00 92.75 83 LEU A N 1
ATOM 688 C CA . LEU A 1 83 ? -11.652 -1.945 16.150 1.00 92.75 83 LEU A CA 1
ATOM 689 C C . LEU A 1 83 ? -10.450 -2.803 15.758 1.00 92.75 83 LEU A C 1
ATOM 691 O O . LEU A 1 83 ? -9.349 -2.597 16.279 1.00 92.75 83 LEU A O 1
ATOM 695 N N . ASN A 1 84 ? -10.627 -3.718 14.804 1.00 93.56 84 ASN A N 1
ATOM 696 C CA . ASN A 1 84 ? -9.529 -4.551 14.331 1.00 93.56 84 ASN A CA 1
ATOM 697 C C . ASN A 1 84 ? -8.512 -3.753 13.507 1.00 93.56 84 ASN A C 1
ATOM 699 O O . ASN A 1 84 ? -7.309 -3.997 13.643 1.00 93.56 84 ASN A O 1
ATOM 703 N N . ILE A 1 85 ? -8.939 -2.742 12.745 1.00 93.56 85 ILE A N 1
ATOM 704 C CA . ILE A 1 85 ? -8.010 -1.805 12.093 1.00 93.56 85 ILE A CA 1
ATOM 705 C C . ILE A 1 85 ? -7.177 -1.072 13.153 1.00 93.56 85 ILE A C 1
ATOM 707 O O . ILE A 1 85 ? -5.948 -1.080 13.074 1.00 93.56 85 ILE A O 1
ATOM 711 N N . ARG A 1 86 ? -7.810 -0.527 14.203 1.00 91.88 86 ARG A N 1
ATOM 712 C CA . ARG A 1 86 ? -7.113 0.147 15.314 1.00 91.88 86 ARG A CA 1
ATOM 713 C C . ARG A 1 86 ? -6.117 -0.762 16.038 1.00 91.88 86 ARG A C 1
ATOM 715 O O . ARG A 1 86 ? -5.060 -0.301 16.468 1.00 91.88 86 ARG A O 1
ATOM 722 N N . LYS A 1 87 ? -6.441 -2.045 16.205 1.00 91.25 87 LYS A N 1
ATOM 723 C CA . LYS A 1 87 ? -5.549 -3.019 16.848 1.00 91.25 87 LYS A CA 1
ATOM 724 C C . LYS A 1 87 ? -4.307 -3.288 15.997 1.00 91.25 87 LYS A C 1
ATOM 726 O O . LYS A 1 87 ? -3.195 -3.265 16.517 1.00 91.25 87 LYS A O 1
ATOM 731 N N . ASN A 1 88 ? -4.495 -3.509 14.699 1.00 88.94 88 ASN A N 1
ATOM 732 C CA . ASN A 1 88 ? -3.409 -3.856 13.785 1.00 88.94 88 ASN A CA 1
ATOM 733 C C . ASN A 1 88 ? -2.518 -2.656 13.430 1.00 88.94 88 ASN A C 1
ATOM 735 O O . ASN A 1 88 ? -1.305 -2.810 13.297 1.00 88.94 88 ASN A O 1
ATOM 739 N N . ILE A 1 89 ? -3.080 -1.444 13.355 1.00 89.19 89 ILE A N 1
ATOM 740 C CA . ILE A 1 89 ? -2.320 -0.244 12.976 1.00 89.19 89 ILE A CA 1
ATOM 741 C C . ILE A 1 89 ? -1.275 0.186 14.005 1.00 89.19 89 ILE A C 1
ATOM 743 O O . ILE A 1 89 ? -0.321 0.877 13.661 1.00 89.19 89 ILE A O 1
ATOM 747 N N . LYS A 1 90 ? -1.400 -0.249 15.262 1.00 82.75 90 LYS A N 1
ATOM 748 C CA . LYS A 1 90 ? -0.413 0.057 16.307 1.00 82.75 90 LYS A CA 1
ATOM 749 C C . LYS A 1 90 ? 0.938 -0.633 16.092 1.00 82.75 90 LYS A C 1
ATOM 751 O O . LYS A 1 90 ? 1.952 -0.097 16.521 1.00 82.75 90 LYS A O 1
ATOM 756 N N . ASN A 1 91 ? 0.965 -1.774 15.403 1.00 75.56 91 ASN A N 1
ATOM 757 C CA . ASN A 1 91 ? 2.145 -2.638 15.298 1.00 75.56 91 ASN A CA 1
ATOM 758 C C . ASN A 1 91 ? 2.717 -2.690 13.871 1.00 75.56 91 ASN A C 1
ATOM 760 O O . ASN A 1 91 ? 3.062 -3.758 13.369 1.00 75.56 91 ASN A O 1
ATOM 764 N N . MET A 1 92 ? 2.820 -1.545 13.193 1.00 77.62 92 MET A N 1
ATOM 765 C CA . MET A 1 92 ? 3.264 -1.500 11.797 1.00 77.62 92 MET A CA 1
ATOM 766 C C . MET A 1 92 ? 4.746 -1.145 11.631 1.00 77.62 92 MET A C 1
ATOM 768 O O . MET A 1 92 ? 5.103 -0.097 11.089 1.00 77.62 92 MET A O 1
ATOM 772 N N . SER A 1 93 ? 5.639 -2.048 12.026 1.00 82.81 93 SER A N 1
ATOM 773 C CA . SER A 1 93 ? 7.068 -1.913 11.694 1.00 82.81 93 SER A CA 1
ATOM 774 C C . SER A 1 93 ? 7.322 -1.899 10.177 1.00 82.81 93 SER A C 1
ATOM 776 O O . SER A 1 93 ? 8.305 -1.322 9.717 1.00 82.81 93 SER A O 1
ATOM 778 N N . PHE A 1 94 ? 6.409 -2.448 9.371 1.00 85.06 94 PHE A N 1
ATOM 779 C CA . PHE A 1 94 ? 6.515 -2.435 7.912 1.00 85.06 94 PHE A CA 1
ATOM 780 C C . PHE A 1 94 ? 6.380 -1.038 7.278 1.00 85.06 94 PHE A C 1
ATOM 782 O O . PHE A 1 94 ? 6.765 -0.878 6.122 1.00 85.06 94 PHE A O 1
ATOM 789 N N . LEU A 1 95 ? 5.903 -0.006 7.998 1.00 87.38 95 LEU A N 1
ATOM 790 C CA . LEU A 1 95 ? 5.764 1.360 7.453 1.00 87.38 95 LEU A CA 1
ATOM 791 C C . LEU A 1 95 ? 7.079 1.947 6.939 1.00 87.38 95 LEU A C 1
ATOM 793 O O . LEU A 1 95 ? 7.066 2.792 6.044 1.00 87.38 95 LEU A O 1
ATOM 797 N N . TYR A 1 96 ? 8.213 1.521 7.496 1.00 86.12 96 TYR A N 1
ATOM 798 C CA . TYR A 1 96 ? 9.535 1.973 7.060 1.00 86.12 96 TYR A CA 1
ATOM 799 C C . TYR A 1 96 ? 9.945 1.404 5.699 1.00 86.12 96 TYR A C 1
ATOM 801 O O . TYR A 1 96 ? 10.807 1.980 5.043 1.00 86.12 96 TYR A O 1
ATOM 809 N N . LEU A 1 97 ? 9.316 0.308 5.273 1.00 88.38 97 LEU A N 1
ATOM 810 C CA . LEU A 1 97 ? 9.584 -0.360 4.002 1.00 88.38 97 LEU A CA 1
ATOM 811 C C . LEU A 1 97 ? 8.674 0.149 2.875 1.00 88.38 97 LEU A C 1
ATOM 813 O O . LEU A 1 97 ? 8.935 -0.113 1.704 1.00 88.38 97 LEU A O 1
ATOM 817 N N . LEU A 1 98 ? 7.601 0.870 3.209 1.00 89.88 98 LEU A N 1
ATOM 818 C CA . LEU A 1 98 ? 6.629 1.326 2.223 1.00 89.88 98 LEU A CA 1
ATOM 819 C C . LEU A 1 98 ? 7.144 2.527 1.413 1.00 89.88 98 LEU A C 1
ATOM 821 O O . LEU A 1 98 ? 7.792 3.421 1.965 1.00 89.88 98 LEU A O 1
ATOM 825 N N . PRO A 1 99 ? 6.760 2.628 0.128 1.00 90.56 99 PRO A N 1
ATOM 826 C CA . PRO A 1 99 ? 6.915 3.854 -0.643 1.00 90.56 99 PRO A CA 1
ATOM 827 C C . PRO A 1 99 ? 6.255 5.045 0.060 1.00 90.56 99 PRO A C 1
ATOM 829 O O . PRO A 1 99 ? 5.188 4.908 0.663 1.00 90.56 99 PRO A O 1
ATOM 832 N N . THR A 1 100 ? 6.852 6.232 -0.065 1.00 91.31 100 THR A N 1
ATOM 833 C CA . THR A 1 100 ? 6.427 7.447 0.651 1.00 91.31 100 THR A CA 1
ATOM 834 C C . THR A 1 100 ? 4.933 7.736 0.517 1.00 91.31 100 THR A C 1
ATOM 836 O O . THR A 1 100 ? 4.274 8.022 1.509 1.00 91.31 100 THR A O 1
ATOM 839 N N . ASN A 1 101 ? 4.371 7.621 -0.688 1.00 91.56 101 ASN A N 1
ATOM 840 C CA . ASN A 1 101 ? 2.954 7.899 -0.928 1.00 91.56 101 ASN A CA 1
ATOM 841 C C . ASN A 1 101 ? 2.018 6.968 -0.141 1.00 91.56 101 ASN A C 1
ATOM 843 O O . ASN A 1 101 ? 1.024 7.427 0.413 1.00 91.56 101 ASN A O 1
ATOM 847 N N . LEU A 1 102 ? 2.351 5.680 -0.067 1.00 92.75 102 LEU A N 1
ATOM 848 C CA . LEU A 1 102 ? 1.583 4.686 0.671 1.00 92.75 102 LEU A CA 1
ATOM 849 C C . LEU A 1 102 ? 1.782 4.854 2.181 1.00 92.75 102 LEU A C 1
ATOM 851 O O . LEU A 1 102 ? 0.817 4.840 2.941 1.00 92.75 102 LEU A O 1
ATOM 855 N N . LYS A 1 103 ? 3.028 5.096 2.605 1.00 93.56 103 LYS A N 1
ATOM 856 C CA . LYS A 1 103 ? 3.383 5.374 3.999 1.00 93.56 103 LYS A CA 1
ATOM 857 C C . LYS A 1 103 ? 2.571 6.534 4.572 1.00 93.56 103 LYS A C 1
ATOM 859 O O . LYS A 1 103 ? 2.045 6.407 5.670 1.00 93.56 103 LYS A O 1
ATOM 864 N N . MET A 1 104 ? 2.440 7.637 3.832 1.00 94.94 104 MET A N 1
ATOM 865 C CA . MET A 1 104 ? 1.669 8.799 4.287 1.00 94.94 104 MET A CA 1
ATOM 866 C C . MET A 1 104 ? 0.206 8.441 4.567 1.00 94.94 104 MET A C 1
ATOM 868 O O . MET A 1 104 ? -0.304 8.793 5.623 1.00 94.94 104 MET A O 1
ATOM 872 N N . LYS A 1 105 ? -0.438 7.654 3.695 1.00 95.31 105 LYS A N 1
ATOM 873 C CA . LYS A 1 105 ? -1.833 7.230 3.900 1.00 95.31 105 LYS A CA 1
ATOM 874 C C . LYS A 1 105 ? -2.013 6.350 5.130 1.00 95.31 105 LYS A C 1
ATOM 876 O O . LYS A 1 105 ? -2.981 6.510 5.869 1.00 95.31 105 LYS A O 1
ATOM 881 N N . PHE A 1 106 ? -1.058 5.463 5.392 1.00 94.69 106 PHE A N 1
ATOM 882 C CA . PHE A 1 106 ? -1.062 4.684 6.625 1.00 94.69 106 PHE A CA 1
ATOM 883 C C . PHE A 1 106 ? -0.820 5.530 7.876 1.00 94.69 106 PHE A C 1
ATOM 885 O O . PHE A 1 106 ? -1.420 5.255 8.912 1.00 94.69 106 PHE A O 1
ATOM 892 N N . LEU A 1 107 ? 0.028 6.558 7.798 1.00 94.25 107 LEU A N 1
ATOM 893 C CA . LEU A 1 107 ? 0.245 7.488 8.908 1.00 94.25 107 LEU A CA 1
ATOM 894 C C . LEU A 1 107 ? -1.004 8.326 9.201 1.00 94.25 107 LEU A C 1
ATOM 896 O O . LEU A 1 107 ? -1.338 8.511 10.370 1.00 94.25 107 LEU A O 1
ATOM 900 N N . ASP A 1 108 ? -1.723 8.769 8.171 1.00 95.12 108 ASP A N 1
ATOM 901 C CA . ASP A 1 108 ? -3.002 9.468 8.333 1.00 95.12 108 ASP A CA 1
ATOM 902 C C . ASP A 1 108 ? -4.032 8.560 9.021 1.00 95.12 108 ASP A C 1
ATOM 904 O O . ASP A 1 108 ? -4.664 8.950 10.005 1.00 95.12 108 ASP A O 1
ATOM 908 N N . LEU A 1 109 ? -4.131 7.304 8.573 1.00 95.31 109 LEU A N 1
ATOM 909 C CA . LEU A 1 109 ? -5.006 6.303 9.183 1.00 95.31 109 LEU A CA 1
ATOM 910 C C . LEU A 1 109 ? -4.611 6.025 10.646 1.00 95.31 109 LEU A C 1
ATOM 912 O O . LEU A 1 109 ? -5.469 5.969 11.529 1.00 95.31 109 LEU A O 1
ATOM 916 N N . TYR A 1 110 ? -3.309 5.916 10.926 1.00 94.31 110 TYR A N 1
ATOM 917 C CA . TYR A 1 110 ? -2.777 5.752 12.280 1.00 94.31 110 TYR A CA 1
ATOM 918 C C . TYR A 1 110 ? -3.156 6.932 13.172 1.00 94.31 110 TYR A C 1
ATOM 920 O O . TYR A 1 110 ? -3.575 6.729 14.313 1.00 94.31 110 TYR A O 1
ATOM 928 N N . LYS A 1 111 ? -3.024 8.158 12.658 1.00 94.56 111 LYS A N 1
ATOM 929 C CA . LYS A 1 111 ? -3.321 9.389 13.390 1.00 94.56 111 LYS A CA 1
ATOM 930 C C . LYS A 1 111 ? -4.787 9.451 13.807 1.00 94.56 111 LYS A C 1
ATOM 932 O O . LYS A 1 111 ? -5.060 9.818 14.943 1.00 94.56 111 LYS A O 1
ATOM 937 N N . ILE A 1 112 ? -5.713 9.056 12.933 1.00 95.56 112 ILE A N 1
ATOM 938 C CA . ILE A 1 112 ? -7.142 9.011 13.273 1.00 95.56 112 ILE A CA 1
ATOM 939 C C . ILE A 1 112 ? -7.387 7.973 14.374 1.00 95.56 112 ILE A C 1
ATOM 941 O O . ILE A 1 112 ? -7.938 8.298 15.420 1.00 95.56 112 ILE A O 1
ATOM 945 N N . HIS A 1 113 ? -6.916 6.736 14.196 1.00 93.44 113 HIS A N 1
ATOM 946 C CA . HIS A 1 113 ? -7.180 5.644 15.141 1.00 93.44 113 HIS A CA 1
ATOM 947 C C . HIS A 1 113 ? -6.479 5.778 16.505 1.00 93.44 113 HIS A C 1
ATOM 949 O O . HIS A 1 113 ? -6.935 5.186 17.492 1.00 93.44 113 HIS A O 1
ATOM 955 N N . ASN A 1 114 ? -5.367 6.511 16.575 1.00 91.19 114 ASN A N 1
ATOM 956 C CA . ASN A 1 114 ? -4.583 6.710 17.798 1.00 91.19 114 ASN A CA 1
ATOM 957 C C . ASN A 1 114 ? -4.610 8.153 18.323 1.00 91.19 114 ASN A C 1
ATOM 959 O O . ASN A 1 114 ? -3.899 8.451 19.281 1.00 91.19 114 ASN A O 1
ATOM 963 N N . GLY A 1 115 ? -5.415 9.029 17.719 1.00 90.69 115 GLY A N 1
ATOM 964 C CA . GLY A 1 115 ? -5.665 10.380 18.211 1.00 90.69 115 GLY A CA 1
ATOM 965 C C . GLY A 1 115 ? -6.525 10.401 19.477 1.00 90.69 115 GLY A C 1
ATOM 966 O O . GLY A 1 115 ? -6.864 9.356 20.046 1.00 90.69 115 GLY A O 1
ATOM 967 N N . SER A 1 116 ? -6.885 11.609 19.920 1.00 94.69 116 SER A N 1
ATOM 968 C CA . SER A 1 116 ? -7.856 11.772 21.005 1.00 94.69 116 SER A CA 1
ATOM 969 C C . SER A 1 116 ? -9.247 11.280 20.571 1.00 94.69 116 SER A C 1
ATOM 971 O O . SER A 1 116 ? -9.511 11.184 19.367 1.00 94.69 116 SER A O 1
ATOM 973 N N . PRO A 1 117 ? -10.146 10.959 21.518 1.00 94.38 117 PRO A N 1
ATOM 974 C CA . PRO A 1 117 ? -11.521 10.581 21.197 1.00 94.38 117 PRO A CA 1
ATOM 975 C C . PRO A 1 117 ? -12.241 11.614 20.321 1.00 94.38 117 PRO A C 1
ATOM 977 O O . PRO A 1 117 ? -12.904 11.235 19.361 1.00 94.38 117 PRO A O 1
ATOM 980 N N . GLU A 1 118 ? -12.047 12.906 20.590 1.00 96.44 118 GLU A N 1
ATOM 981 C CA . GLU A 1 118 ? -12.641 13.999 19.811 1.00 96.44 118 GLU A CA 1
ATOM 982 C C . GLU A 1 118 ? -12.112 13.991 18.374 1.00 96.44 118 GLU A C 1
ATOM 984 O O . GLU A 1 118 ? -12.889 13.992 17.422 1.00 96.44 118 GLU A O 1
ATOM 989 N N . TYR A 1 119 ? -10.788 13.877 18.208 1.00 95.75 119 TYR A N 1
ATOM 990 C CA . TYR A 1 119 ? -10.167 13.814 16.886 1.00 95.75 119 TYR A CA 1
ATOM 991 C C . TYR A 1 119 ? -10.643 12.599 16.083 1.00 95.75 119 TYR A C 1
ATOM 993 O O . TYR A 1 119 ? -10.826 12.688 14.868 1.00 95.75 119 TYR A O 1
ATOM 1001 N N . TYR A 1 120 ? -10.834 11.459 16.750 1.00 95.62 120 TYR A N 1
ATOM 1002 C CA . TYR A 1 120 ? -11.351 10.256 16.113 1.00 95.62 120 TYR A CA 1
ATOM 1003 C C . TYR A 1 120 ? -12.776 10.469 15.600 1.00 9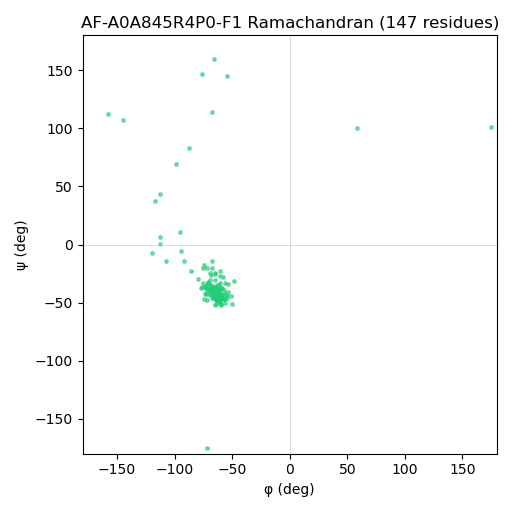5.62 120 TYR A C 1
ATOM 1005 O O . TYR A 1 120 ? -13.020 10.206 14.426 1.00 95.62 120 TYR A O 1
ATOM 1013 N N . GLU A 1 121 ? -13.690 10.973 16.432 1.00 95.69 121 GLU A N 1
ATOM 1014 C CA . GLU A 1 121 ? -15.086 11.192 16.030 1.00 95.69 121 GLU A CA 1
ATOM 1015 C C . GLU A 1 121 ? -15.205 12.214 14.890 1.00 95.69 121 GLU A C 1
ATOM 1017 O O . GLU A 1 121 ? -15.930 11.970 13.928 1.00 95.69 121 GLU A O 1
ATOM 1022 N N . GLU A 1 122 ? -14.416 13.292 14.916 1.00 96.50 122 GLU A N 1
ATOM 1023 C CA . GLU A 1 122 ? -14.390 14.298 13.842 1.00 96.50 122 GLU A CA 1
ATOM 1024 C C . GLU A 1 122 ? -13.879 13.753 12.499 1.00 96.50 122 GLU A C 1
ATOM 1026 O O . GLU A 1 122 ? -14.267 14.239 11.437 1.00 96.50 122 GLU A O 1
ATOM 1031 N N . ASN A 1 123 ? -12.985 12.758 12.522 1.00 96.00 123 ASN A N 1
ATOM 1032 C CA . ASN A 1 123 ? -12.290 12.273 11.325 1.00 96.00 123 ASN A CA 1
ATOM 1033 C C . ASN A 1 123 ? -12.686 10.851 10.914 1.00 96.00 123 ASN A C 1
ATOM 1035 O O . ASN A 1 123 ? -12.174 10.336 9.917 1.00 96.00 123 ASN A O 1
ATOM 1039 N N . LYS A 1 124 ? -13.595 10.203 11.643 1.00 93.00 124 LYS A N 1
ATOM 1040 C CA . LYS A 1 124 ? -14.002 8.813 11.409 1.00 93.00 124 LYS A CA 1
ATOM 1041 C C . LYS A 1 124 ? -14.523 8.587 9.993 1.00 93.00 124 LYS A C 1
ATOM 1043 O O . LYS A 1 124 ? -14.192 7.578 9.372 1.00 93.00 124 LYS A O 1
ATOM 1048 N N . ASP A 1 125 ? -15.276 9.539 9.449 1.00 92.94 125 ASP A N 1
ATOM 1049 C CA . ASP A 1 125 ? -15.813 9.445 8.088 1.00 92.94 125 ASP A CA 1
ATOM 1050 C C . ASP A 1 125 ? -14.733 9.442 6.997 1.00 92.94 125 ASP A C 1
ATOM 1052 O O . ASP A 1 125 ? -14.940 8.863 5.927 1.00 92.94 125 ASP A O 1
ATOM 1056 N N . ASN A 1 126 ? -13.552 9.999 7.286 1.00 95.31 126 ASN A N 1
ATOM 1057 C CA . ASN A 1 126 ? -12.420 10.026 6.359 1.00 95.31 126 ASN A CA 1
ATOM 1058 C C . ASN A 1 126 ? -11.726 8.662 6.234 1.00 95.31 126 ASN A C 1
ATOM 1060 O O . ASN A 1 126 ? -11.005 8.430 5.262 1.00 95.31 126 ASN A O 1
ATOM 1064 N N . ILE A 1 127 ? -11.952 7.741 7.180 1.00 96.25 127 ILE A N 1
ATOM 1065 C CA . ILE A 1 127 ? -11.306 6.421 7.205 1.00 96.25 127 ILE A CA 1
ATOM 1066 C C . ILE A 1 127 ? -11.592 5.658 5.913 1.00 96.25 127 ILE A C 1
ATOM 1068 O O . ILE A 1 127 ? -10.658 5.173 5.284 1.00 96.25 127 ILE A O 1
ATOM 1072 N N . HIS A 1 128 ? -12.847 5.614 5.461 1.00 97.12 128 HIS A N 1
ATOM 1073 C CA . HIS A 1 128 ? -13.202 4.942 4.207 1.00 97.12 128 HIS A CA 1
ATOM 1074 C C . HIS A 1 128 ? -12.413 5.491 3.008 1.00 97.12 128 HIS A C 1
ATOM 1076 O O . HIS A 1 128 ? -11.898 4.721 2.197 1.00 97.12 128 HIS A O 1
ATOM 1082 N N . GLY A 1 129 ? -12.270 6.819 2.924 1.00 96.62 129 GLY A N 1
ATOM 1083 C CA . GLY A 1 129 ? -11.479 7.471 1.879 1.00 96.62 129 GLY A CA 1
ATOM 1084 C C . GLY A 1 129 ? -10.004 7.072 1.936 1.00 96.62 129 GLY A C 1
ATOM 1085 O O . GLY A 1 129 ? -9.414 6.750 0.908 1.00 96.62 129 GLY A O 1
ATOM 1086 N N . LEU A 1 130 ? -9.423 6.998 3.137 1.00 96.75 130 LEU A N 1
ATOM 1087 C CA . LEU A 1 130 ? -8.043 6.544 3.324 1.00 96.75 130 LEU A CA 1
ATOM 1088 C C . LEU A 1 130 ? -7.847 5.076 2.928 1.00 96.75 130 LEU A C 1
ATOM 1090 O O . LEU A 1 130 ? -6.838 4.753 2.304 1.00 96.75 130 LEU A O 1
ATOM 1094 N N . LEU A 1 131 ? -8.801 4.194 3.244 1.00 96.00 131 LEU A N 1
ATOM 1095 C CA . LEU A 1 131 ? -8.752 2.790 2.822 1.00 96.00 131 LEU A CA 1
ATOM 1096 C C . LEU A 1 131 ? -8.815 2.671 1.292 1.00 96.00 131 LEU A C 1
ATOM 1098 O O . LEU A 1 131 ? -7.990 1.972 0.701 1.00 96.00 131 LEU A O 1
ATOM 1102 N N . CYS A 1 132 ? -9.721 3.413 0.645 1.00 95.56 132 CYS A N 1
ATOM 1103 C CA . CYS A 1 132 ? -9.794 3.501 -0.816 1.00 95.56 132 CYS A CA 1
ATOM 1104 C C . CYS A 1 132 ? -8.473 3.988 -1.424 1.00 95.56 132 CYS A C 1
ATOM 1106 O O . CYS A 1 132 ? -7.967 3.395 -2.375 1.00 95.56 132 CYS A O 1
ATOM 1108 N N . ASP A 1 133 ? -7.886 5.046 -0.865 1.00 96.06 133 ASP A N 1
ATOM 1109 C CA . ASP A 1 133 ? -6.614 5.598 -1.330 1.00 96.06 133 ASP A CA 1
ATOM 1110 C C . ASP A 1 133 ? -5.468 4.589 -1.216 1.00 96.06 133 ASP A C 1
ATOM 1112 O O . ASP A 1 133 ? -4.657 4.470 -2.137 1.00 96.06 133 ASP A O 1
ATOM 1116 N N . ILE A 1 134 ? -5.402 3.847 -0.106 1.00 94.44 134 ILE A N 1
ATOM 1117 C CA . ILE A 1 134 ? -4.412 2.786 0.107 1.00 94.44 134 ILE A CA 1
ATOM 1118 C C . ILE A 1 134 ? -4.550 1.716 -0.979 1.00 94.44 134 ILE A C 1
ATOM 1120 O O . ILE A 1 134 ? -3.565 1.411 -1.654 1.00 94.44 134 ILE A O 1
ATOM 1124 N N . VAL A 1 135 ? -5.764 1.202 -1.199 1.00 93.38 135 VAL A N 1
ATOM 1125 C CA . VAL A 1 135 ? -6.043 0.195 -2.236 1.00 93.38 135 VAL A CA 1
ATOM 1126 C C . VAL A 1 135 ? -5.692 0.720 -3.627 1.00 93.38 135 VAL A C 1
ATOM 1128 O O . VAL A 1 135 ? -4.972 0.062 -4.375 1.00 93.38 135 VAL A O 1
ATOM 1131 N N . ASN A 1 136 ? -6.087 1.949 -3.954 1.00 92.31 136 ASN A N 1
ATOM 1132 C CA . ASN A 1 136 ? -5.770 2.578 -5.235 1.00 92.31 136 ASN A CA 1
ATOM 1133 C C . ASN A 1 136 ? -4.259 2.711 -5.466 1.00 92.31 136 ASN A C 1
ATOM 1135 O O . ASN A 1 136 ? -3.778 2.557 -6.591 1.00 92.31 136 ASN A O 1
ATOM 1139 N N . ILE A 1 137 ? -3.482 3.012 -4.422 1.00 91.69 137 ILE A N 1
ATOM 1140 C CA . ILE A 1 137 ? -2.021 3.073 -4.526 1.00 91.69 137 ILE A CA 1
ATOM 1141 C C . ILE A 1 137 ? -1.435 1.673 -4.728 1.00 91.69 137 ILE A C 1
ATOM 1143 O O . ILE A 1 137 ? -0.567 1.525 -5.586 1.00 91.69 137 ILE A O 1
ATOM 1147 N N . LEU A 1 138 ? -1.903 0.657 -3.999 1.00 90.38 138 LEU A N 1
ATOM 1148 C CA . LEU A 1 138 ? -1.456 -0.734 -4.161 1.00 90.38 138 LEU A CA 1
ATOM 1149 C C . LEU A 1 138 ? -1.728 -1.248 -5.583 1.00 90.38 138 LEU A C 1
ATOM 1151 O O . LEU A 1 138 ? -0.822 -1.758 -6.248 1.00 90.38 138 LEU A O 1
ATOM 1155 N N . ASN A 1 139 ? -2.921 -0.979 -6.106 1.00 87.44 139 ASN A N 1
ATOM 1156 C CA . ASN A 1 139 ? -3.343 -1.348 -7.455 1.00 87.44 139 ASN A CA 1
ATOM 1157 C C . ASN A 1 139 ? -2.470 -0.713 -8.555 1.00 87.44 139 ASN A C 1
ATOM 1159 O O . ASN A 1 139 ? -2.125 -1.368 -9.539 1.00 87.44 139 ASN A O 1
ATOM 1163 N N . LYS A 1 140 ? -1.951 0.510 -8.354 1.00 86.75 140 LYS A N 1
ATOM 1164 C CA . LYS A 1 140 ? -0.971 1.121 -9.284 1.00 86.75 140 LYS A CA 1
ATOM 1165 C C . LYS A 1 140 ? 0.329 0.314 -9.417 1.00 86.75 140 LYS A C 1
ATOM 1167 O O . LYS A 1 140 ? 1.003 0.398 -10.458 1.00 86.75 140 LYS A O 1
ATOM 1172 N N . TYR A 1 141 ? 0.709 -0.444 -8.386 1.00 80.94 141 TYR A N 1
ATOM 1173 C CA . TYR A 1 141 ? 1.871 -1.337 -8.414 1.00 80.94 141 TYR A CA 1
ATOM 1174 C C . TYR A 1 141 ? 1.538 -2.720 -8.989 1.00 80.94 141 TYR A C 1
ATOM 1176 O O . TYR A 1 141 ? 2.427 -3.352 -9.561 1.00 80.94 141 TYR A O 1
ATOM 1184 N N . GLY A 1 142 ? 0.272 -3.143 -8.956 1.00 71.06 142 GLY A N 1
ATOM 1185 C CA . GLY A 1 142 ? -0.228 -4.295 -9.704 1.00 71.06 142 GLY A CA 1
ATOM 1186 C C . GLY A 1 142 ? -1.682 -4.633 -9.379 1.00 71.06 142 GLY A C 1
ATOM 1187 O O . GLY A 1 142 ? -1.918 -5.315 -8.388 1.00 71.06 142 GLY A O 1
ATOM 1188 N N . ASP A 1 143 ? -2.610 -4.230 -10.255 1.00 60.81 143 ASP A N 1
ATOM 1189 C CA . ASP A 1 143 ? -4.070 -4.451 -10.155 1.00 60.81 143 ASP A CA 1
ATOM 1190 C C . ASP A 1 143 ? -4.465 -5.901 -9.821 1.00 60.81 143 ASP A C 1
ATOM 1192 O O . ASP A 1 143 ? -5.447 -6.136 -9.134 1.00 60.81 143 ASP A O 1
ATOM 1196 N N . GLU A 1 144 ? -3.683 -6.887 -10.265 1.00 59.22 144 GLU A N 1
ATOM 1197 C CA . GLU A 1 144 ? -4.003 -8.313 -10.096 1.00 59.22 144 GLU A CA 1
ATOM 1198 C C . GLU A 1 144 ? -3.358 -8.957 -8.862 1.00 59.22 144 GLU A C 1
ATOM 1200 O O . GLU A 1 144 ? -3.555 -10.141 -8.604 1.00 59.22 144 GLU A O 1
ATOM 1205 N N . THR A 1 145 ? -2.502 -8.230 -8.136 1.00 59.09 145 THR A N 1
ATOM 1206 C CA . THR A 1 145 ? -1.547 -8.874 -7.211 1.00 59.09 145 THR A CA 1
ATOM 1207 C C . THR A 1 145 ? -1.880 -8.696 -5.740 1.00 59.09 145 THR A C 1
ATOM 1209 O O . THR A 1 145 ? -1.315 -9.404 -4.911 1.00 59.09 145 THR A O 1
ATOM 1212 N N . PHE A 1 146 ? -2.788 -7.776 -5.411 1.00 60.81 146 PHE A N 1
ATOM 1213 C CA . PHE A 1 146 ? -3.063 -7.414 -4.024 1.00 60.81 146 PHE A CA 1
ATOM 1214 C C . PHE A 1 146 ? -4.506 -7.664 -3.553 1.00 60.81 146 PHE A C 1
ATOM 1216 O O . PHE A 1 146 ? -4.742 -7.580 -2.354 1.00 60.81 146 PHE A O 1
ATOM 1223 N N . GLY A 1 147 ? -5.443 -8.046 -4.428 1.00 50.78 147 GLY A N 1
ATOM 1224 C CA . GLY A 1 147 ? -6.803 -8.448 -4.034 1.00 50.78 147 GLY A CA 1
ATOM 1225 C C . GLY A 1 147 ? -7.443 -9.327 -5.109 1.00 50.78 147 GLY A C 1
ATOM 1226 O O . GLY A 1 147 ? -7.503 -8.932 -6.266 1.00 50.78 147 GLY A O 1
ATOM 1227 N N . TYR A 1 148 ? -7.675 -10.610 -4.818 1.00 46.81 148 TYR A N 1
ATOM 1228 C CA . TYR A 1 148 ? -8.963 -11.165 -4.360 1.00 46.81 148 TYR A CA 1
ATOM 1229 C C . TYR A 1 148 ? -10.118 -10.908 -5.349 1.00 46.81 148 TYR A C 1
ATOM 1231 O O . TYR A 1 148 ? -10.698 -9.826 -5.369 1.00 46.81 148 TYR A O 1
ATOM 1239 N N . LYS A 1 149 ? -10.443 -11.934 -6.150 1.00 38.31 149 LYS A N 1
ATOM 1240 C CA . LYS A 1 149 ? -11.779 -12.119 -6.738 1.00 38.31 149 LYS A CA 1
ATOM 1241 C C . LYS A 1 149 ? -12.688 -12.795 -5.721 1.00 38.31 149 LYS A C 1
ATOM 1243 O O . LYS A 1 149 ? -12.164 -13.657 -4.981 1.00 38.31 149 LYS A O 1
#

Solvent-accessible surface area (backbone atoms only — not comparable to full-atom values): 8241 Å² total; per-residue (Å²): 118,68,68,63,52,54,52,52,54,52,52,54,52,49,52,52,54,48,54,54,50,51,51,51,50,52,51,51,49,52,52,52,52,52,51,48,54,57,49,50,56,52,47,54,56,50,48,55,47,48,53,51,33,52,52,52,45,52,50,42,59,78,41,37,73,57,49,51,50,37,52,47,15,40,79,32,70,88,62,49,54,65,66,62,50,46,60,53,57,74,70,55,77,63,52,82,76,44,57,67,75,58,31,50,44,53,50,53,54,39,49,41,66,69,45,54,75,68,54,24,68,76,44,52,79,51,49,44,56,42,30,36,50,47,52,56,54,51,35,75,60,36,67,82,70,81,57,88,133

Organism: NCBI:txid1720316

Nearest PDB structures (foldseek):
  7rtu-assembly1_B  TM=2.140E-01  e=5.366E+00  Mus musculus